Protein AF-A0A4R9PSI1-F1 (afdb_monomer_lite)

Sequence (111 aa):
MAAKTIISRPVYGTLSPQPGKHHLFVADAQGALAIIDMAGKAPAGFFDGAEIVFIAAPDGKHIAALEALTPAQLHLPPSFASLLPRLRQTLTNAHMGLRLYLSGTEGLIGQ

pLDDT: mean 92.31, std 7.48, range [52.31, 98.12]

Foldseek 3Di:
DDDPPDPDDDDDDADEDDFFDEEEEEEEECQLVSVLVNLVVDDPCSQQRYEYEYAYDPVRPNVVVVVVSVHVYYHHDPDPVRCVVVVVVCVVPDDPGYDYHYGYDPVRVVD

Radius of gyration: 16.38 Å; chains: 1; bounding box: 51×33×35 Å

Secondary structure (DSSP, 8-state):
----S-S-------------SEEEEEEEGGGHHHHHHHHTTSPTTTTTTEEEEEE--TT-TTHHHHHTT--SEEE--SSHHHHHHHHHHHHHTPPTTEEEEEES-HHHHT-

Structure (mmCIF, N/CA/C/O backbone):
data_AF-A0A4R9PSI1-F1
#
_entry.id   AF-A0A4R9PSI1-F1
#
loop_
_atom_site.group_PDB
_atom_site.id
_atom_site.type_symbol
_atom_site.label_atom_id
_atom_site.label_alt_id
_atom_site.label_comp_id
_atom_site.label_asym_id
_atom_site.label_entity_id
_atom_site.label_seq_id
_atom_site.pdbx_PDB_ins_code
_atom_site.Cartn_x
_atom_site.Cartn_y
_atom_site.Cartn_z
_atom_site.occupancy
_atom_site.B_iso_or_equiv
_atom_site.auth_seq_id
_atom_site.auth_comp_id
_atom_site.auth_asym_id
_atom_site.auth_atom_id
_atom_site.pdbx_PDB_model_num
ATOM 1 N N . MET A 1 1 ? 40.161 -17.030 19.490 1.00 52.31 1 MET A N 1
ATOM 2 C CA . MET A 1 1 ? 38.911 -16.289 19.769 1.00 52.31 1 MET A CA 1
ATOM 3 C C . MET A 1 1 ? 38.701 -15.306 18.627 1.00 52.31 1 MET A C 1
ATOM 5 O O . MET A 1 1 ? 39.489 -14.378 18.510 1.00 52.31 1 MET A O 1
ATOM 9 N N . ALA A 1 2 ? 37.747 -15.554 17.725 1.00 59.75 2 ALA A N 1
ATOM 10 C CA . ALA A 1 2 ? 37.475 -14.634 16.619 1.00 59.75 2 ALA A CA 1
ATOM 11 C C . ALA A 1 2 ? 36.902 -13.322 17.180 1.00 59.75 2 ALA A C 1
ATOM 13 O O . ALA A 1 2 ? 35.948 -13.350 17.958 1.00 59.75 2 ALA A O 1
ATOM 14 N N . ALA A 1 3 ? 37.513 -12.188 16.834 1.00 65.56 3 ALA A N 1
ATOM 15 C CA . ALA A 1 3 ? 37.065 -10.877 17.288 1.00 65.56 3 ALA A CA 1
ATOM 16 C C . ALA A 1 3 ? 35.639 -10.600 16.781 1.00 65.56 3 ALA A C 1
ATOM 18 O O . ALA A 1 3 ? 35.340 -10.790 15.602 1.00 65.56 3 ALA A O 1
ATOM 19 N N . LYS A 1 4 ? 34.747 -10.159 17.674 1.00 68.38 4 LYS A N 1
ATOM 20 C CA . LYS A 1 4 ? 33.357 -9.825 17.342 1.00 68.38 4 LYS A CA 1
ATOM 21 C C . LYS A 1 4 ? 33.354 -8.502 16.563 1.00 68.38 4 LYS A C 1
ATOM 23 O O . LYS A 1 4 ? 33.451 -7.437 17.158 1.00 68.38 4 LYS A O 1
ATOM 28 N N . THR A 1 5 ? 33.293 -8.569 15.233 1.00 76.00 5 THR A N 1
ATOM 29 C CA . THR A 1 5 ? 33.470 -7.412 14.329 1.00 76.00 5 THR A CA 1
ATOM 30 C C . THR A 1 5 ? 32.298 -6.426 14.312 1.00 76.00 5 THR A C 1
ATOM 32 O O . THR A 1 5 ? 32.436 -5.335 13.770 1.00 76.00 5 THR A O 1
ATOM 35 N N . ILE A 1 6 ? 31.155 -6.762 14.923 1.00 80.69 6 ILE A N 1
ATOM 36 C CA . ILE A 1 6 ? 29.999 -5.865 15.060 1.00 80.69 6 ILE A CA 1
ATOM 37 C C . ILE A 1 6 ? 29.521 -5.891 16.515 1.00 80.69 6 ILE A C 1
ATOM 39 O O . ILE A 1 6 ? 29.063 -6.924 17.013 1.00 80.69 6 ILE A O 1
ATOM 43 N N . ILE A 1 7 ? 29.643 -4.745 17.190 1.00 79.31 7 ILE A N 1
ATOM 44 C CA . ILE A 1 7 ? 29.330 -4.572 18.620 1.00 79.31 7 ILE A CA 1
ATOM 45 C C . ILE A 1 7 ? 27.812 -4.488 18.841 1.00 79.31 7 ILE A C 1
ATOM 47 O O . ILE A 1 7 ? 27.294 -5.048 19.805 1.00 79.31 7 ILE A O 1
ATOM 51 N N . SER A 1 8 ? 27.089 -3.861 17.916 1.00 79.31 8 SER A N 1
ATOM 52 C CA . SER A 1 8 ? 25.629 -3.783 17.910 1.00 79.31 8 SER A CA 1
ATOM 53 C C . SER A 1 8 ? 25.116 -3.596 16.482 1.00 79.31 8 SER A C 1
ATOM 55 O O . SER A 1 8 ? 25.820 -3.072 15.618 1.00 79.31 8 SER A O 1
ATOM 57 N N . ARG A 1 9 ? 23.890 -4.058 16.216 1.00 83.38 9 ARG A N 1
ATOM 58 C CA . ARG A 1 9 ? 23.154 -3.744 14.986 1.00 83.38 9 ARG A CA 1
ATOM 59 C C . ARG A 1 9 ? 21.983 -2.830 15.346 1.00 83.38 9 ARG A C 1
ATOM 61 O O . ARG A 1 9 ? 21.339 -3.088 16.364 1.00 83.38 9 ARG A O 1
ATOM 68 N N . PRO A 1 10 ? 21.702 -1.789 14.552 1.00 81.19 10 PRO A N 1
ATOM 69 C CA . PRO A 1 10 ? 20.527 -0.957 14.763 1.00 81.19 10 PRO A CA 1
ATOM 70 C C . PRO A 1 10 ? 19.249 -1.787 14.600 1.00 81.19 10 PRO A C 1
ATOM 72 O O . PRO A 1 10 ? 19.144 -2.622 13.700 1.00 81.19 10 PRO A O 1
ATOM 75 N N . VAL A 1 11 ? 18.282 -1.552 15.487 1.00 84.25 11 VAL A N 1
ATOM 76 C CA . VAL A 1 11 ? 16.919 -2.071 15.353 1.00 84.25 11 VAL A CA 1
ATOM 77 C C . VAL A 1 11 ? 16.114 -1.007 14.622 1.00 84.25 11 VAL A C 1
ATOM 79 O O . VAL A 1 11 ? 15.904 0.084 15.150 1.00 84.25 11 VAL A O 1
ATOM 82 N N . TYR A 1 12 ? 15.699 -1.309 13.396 1.00 83.06 12 TYR A N 1
ATOM 83 C CA . TYR A 1 12 ? 14.857 -0.416 12.609 1.00 83.06 12 TYR A CA 1
ATOM 84 C C . TYR A 1 12 ? 13.380 -0.681 12.891 1.00 83.06 12 TYR A C 1
ATOM 86 O O . TYR A 1 12 ? 12.971 -1.821 13.125 1.00 83.06 12 TYR A O 1
ATOM 94 N N . GLY A 1 13 ? 12.578 0.383 12.848 1.00 81.75 13 GLY A N 1
ATOM 95 C CA . GLY A 1 13 ? 11.127 0.254 12.835 1.00 81.75 13 GLY A CA 1
ATOM 96 C C . GLY A 1 13 ? 10.668 -0.532 11.607 1.00 81.75 13 GLY A C 1
ATOM 97 O O . GLY A 1 13 ? 11.284 -0.461 10.545 1.00 81.75 13 GLY A O 1
ATOM 98 N N . THR A 1 14 ? 9.584 -1.285 11.761 1.00 88.69 14 THR A N 1
ATOM 99 C CA . THR A 1 14 ? 8.939 -2.009 10.660 1.00 88.69 14 THR A CA 1
ATOM 100 C C . THR A 1 14 ? 7.569 -1.407 10.383 1.00 88.69 14 THR A C 1
ATOM 102 O O . THR A 1 14 ? 6.959 -0.793 11.267 1.00 88.69 14 THR A O 1
ATOM 105 N N . LEU A 1 15 ? 7.087 -1.569 9.149 1.00 93.19 15 LEU A N 1
ATOM 106 C CA . LEU A 1 15 ? 5.724 -1.191 8.803 1.00 93.19 15 LEU A CA 1
ATOM 107 C C . LEU A 1 15 ? 4.762 -2.008 9.673 1.00 93.19 15 LEU A C 1
ATOM 109 O O . LEU A 1 15 ? 4.866 -3.232 9.752 1.00 93.19 15 LEU A O 1
ATOM 113 N N . SER A 1 16 ? 3.860 -1.322 10.367 1.00 93.56 16 SER A N 1
ATOM 114 C CA . SER A 1 16 ? 2.943 -1.940 11.320 1.00 93.56 16 SER A CA 1
ATOM 115 C C . SER A 1 16 ? 1.531 -1.389 11.139 1.00 93.56 16 SER A C 1
ATOM 117 O O . SER A 1 16 ? 1.374 -0.204 10.822 1.00 93.56 16 SER A O 1
ATOM 119 N N . PRO A 1 17 ? 0.497 -2.222 11.349 1.00 93.75 17 PRO A N 1
ATOM 120 C CA . PRO A 1 17 ? -0.883 -1.761 11.336 1.00 93.75 17 PRO A CA 1
ATOM 121 C C . PRO A 1 17 ? -1.076 -0.726 12.449 1.00 93.75 17 PRO A C 1
ATOM 123 O O . PRO A 1 17 ? -0.571 -0.877 13.561 1.00 93.75 17 PRO A O 1
ATOM 126 N N . GLN A 1 18 ? -1.805 0.344 12.145 1.00 94.06 18 GLN A N 1
ATOM 127 C CA . GLN A 1 18 ? -2.067 1.441 13.081 1.00 94.06 18 GLN A CA 1
ATOM 128 C C . GLN A 1 18 ? -3.576 1.629 13.210 1.00 94.06 18 GLN A C 1
ATOM 130 O O . GLN A 1 18 ? -4.275 1.426 12.221 1.00 94.06 18 GLN A O 1
ATOM 135 N N . PRO A 1 19 ? -4.102 2.057 14.368 1.00 90.94 19 PRO A N 1
ATOM 136 C CA . PRO A 1 19 ? -5.524 2.349 14.502 1.00 90.94 19 PRO A CA 1
ATOM 137 C C . PRO A 1 19 ? -5.909 3.548 13.624 1.00 90.94 19 PRO A C 1
ATOM 139 O O . PRO A 1 19 ? -5.269 4.607 13.674 1.00 90.94 19 PRO A O 1
ATOM 142 N N . GLY A 1 20 ? -6.960 3.393 12.823 1.00 90.06 20 GLY A N 1
ATOM 143 C CA . GLY A 1 20 ? -7.448 4.386 11.868 1.00 90.06 20 G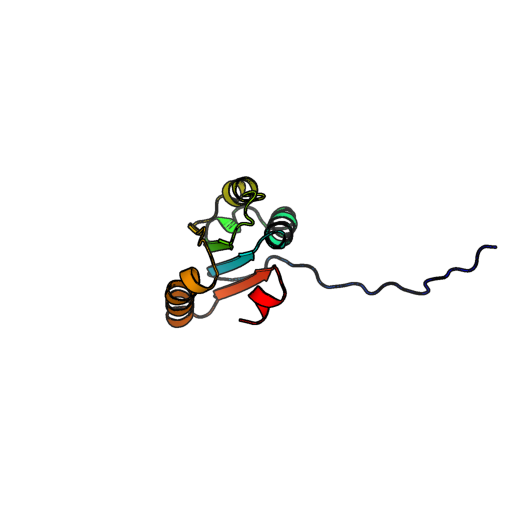LY A CA 1
ATOM 144 C C . GLY A 1 20 ? -8.881 4.088 11.436 1.00 90.06 20 GLY A C 1
ATOM 145 O O . GLY A 1 20 ? -9.410 3.024 11.738 1.00 90.06 20 GLY A O 1
ATOM 146 N N . LYS A 1 21 ? -9.520 5.054 10.770 1.00 90.38 21 LYS A N 1
ATOM 147 C CA . LYS A 1 21 ? -10.861 4.880 10.182 1.00 90.38 21 LYS A CA 1
ATOM 148 C C . LYS A 1 21 ? -10.794 4.471 8.714 1.00 90.38 21 LYS A C 1
ATOM 150 O O . LYS A 1 21 ? -11.660 3.750 8.239 1.00 90.38 21 LYS A O 1
ATOM 155 N N . HIS A 1 22 ? -9.772 4.955 8.014 1.00 92.81 22 HIS A N 1
ATOM 156 C CA . HIS A 1 22 ? -9.512 4.660 6.612 1.00 92.81 22 HIS A CA 1
ATOM 157 C C . HIS A 1 22 ? -8.024 4.388 6.441 1.00 92.81 22 HIS A C 1
ATOM 159 O O . HIS A 1 22 ? -7.200 5.106 7.013 1.00 92.81 22 HIS A O 1
ATOM 165 N N . HIS A 1 23 ? -7.683 3.376 5.652 1.00 96.25 23 HIS A N 1
ATOM 166 C CA . HIS A 1 23 ? -6.303 2.980 5.398 1.00 96.25 23 HIS A CA 1
ATOM 167 C C . HIS A 1 23 ? -6.032 3.096 3.903 1.00 96.25 23 HIS A C 1
ATOM 169 O O . HIS A 1 23 ? -6.716 2.463 3.106 1.00 96.25 23 HIS A O 1
ATOM 175 N N . LEU A 1 24 ? -5.053 3.916 3.535 1.00 97.12 24 LEU A N 1
ATOM 176 C CA . LEU A 1 24 ? -4.594 4.087 2.164 1.00 97.12 24 LEU A CA 1
ATOM 177 C C . LEU A 1 24 ? -3.146 3.613 2.074 1.00 97.12 24 LEU A C 1
ATOM 179 O O . LEU A 1 24 ? -2.267 4.166 2.734 1.00 97.12 24 LEU A O 1
ATOM 183 N N . PHE A 1 25 ? -2.903 2.603 1.253 1.00 97.62 25 PHE A N 1
ATOM 184 C CA . PHE A 1 25 ? -1.577 2.089 0.941 1.00 97.62 25 PHE A CA 1
ATOM 185 C C . PHE A 1 25 ? -1.155 2.590 -0.432 1.00 97.62 25 PHE A C 1
ATOM 187 O O . PHE A 1 25 ? -1.918 2.477 -1.388 1.00 97.62 25 PHE A O 1
ATOM 194 N N . VAL A 1 26 ? 0.064 3.108 -0.541 1.00 97.50 26 VAL A N 1
ATOM 195 C CA . VAL A 1 26 ? 0.682 3.444 -1.825 1.00 97.50 26 VAL A CA 1
ATOM 196 C C . VAL A 1 26 ? 2.040 2.764 -1.893 1.00 97.50 26 VAL A C 1
ATOM 198 O O . VAL A 1 26 ? 2.914 3.006 -1.056 1.00 97.50 26 VAL A O 1
ATOM 201 N N . ALA A 1 27 ? 2.206 1.896 -2.886 1.00 97.75 27 ALA A N 1
ATOM 202 C CA . ALA A 1 27 ? 3.434 1.147 -3.076 1.00 97.75 27 ALA A CA 1
ATOM 203 C C . ALA A 1 27 ? 3.818 0.989 -4.546 1.00 97.75 27 ALA A C 1
ATOM 205 O O . ALA A 1 27 ? 2.970 1.044 -5.436 1.00 97.75 27 ALA A O 1
ATOM 206 N N . ASP A 1 28 ? 5.101 0.742 -4.796 1.00 96.62 28 ASP A N 1
ATOM 207 C CA . ASP A 1 28 ? 5.619 0.352 -6.104 1.00 96.62 28 ASP A CA 1
ATOM 208 C C . ASP A 1 28 ? 6.548 -0.867 -6.002 1.00 96.62 28 ASP A C 1
ATOM 210 O O . ASP A 1 28 ? 7.148 -1.140 -4.961 1.00 96.62 28 ASP A O 1
ATOM 214 N N . ALA A 1 29 ? 6.640 -1.635 -7.091 1.00 94.81 29 ALA A N 1
ATOM 215 C CA . ALA A 1 29 ? 7.580 -2.746 -7.255 1.00 94.81 29 ALA A 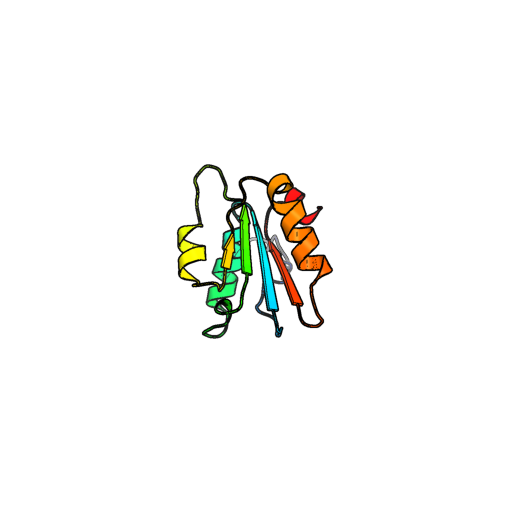CA 1
ATOM 216 C C . ALA A 1 29 ? 7.702 -3.671 -6.015 1.00 94.81 29 ALA A C 1
ATOM 218 O O . ALA A 1 29 ? 6.748 -4.349 -5.637 1.00 94.81 29 ALA A O 1
ATOM 219 N N . GLN A 1 30 ? 8.880 -3.725 -5.377 1.00 96.25 30 GLN A N 1
ATOM 220 C CA . GLN A 1 30 ? 9.133 -4.573 -4.201 1.00 96.25 30 GLN A CA 1
ATOM 221 C C . GLN A 1 30 ? 8.543 -4.014 -2.899 1.00 96.25 30 GLN A C 1
ATOM 223 O O . GLN A 1 30 ? 8.472 -4.739 -1.909 1.00 96.25 30 GLN A O 1
ATOM 228 N N . GLY A 1 31 ? 8.073 -2.765 -2.891 1.00 95.44 31 GLY A N 1
ATOM 229 C CA . GLY A 1 31 ? 7.382 -2.157 -1.755 1.00 95.44 31 GLY A CA 1
ATOM 230 C C . GLY A 1 31 ? 6.150 -2.946 -1.306 1.00 95.44 31 GLY A C 1
ATOM 231 O O . GLY A 1 31 ? 5.850 -2.976 -0.116 1.00 95.44 31 GLY A O 1
ATOM 232 N N . ALA A 1 32 ? 5.506 -3.686 -2.218 1.00 96.94 32 ALA A N 1
ATOM 233 C CA . ALA A 1 32 ? 4.409 -4.598 -1.890 1.00 96.94 32 ALA A CA 1
ATOM 234 C C . ALA A 1 32 ? 4.769 -5.625 -0.801 1.00 96.94 32 ALA A C 1
ATOM 236 O O . 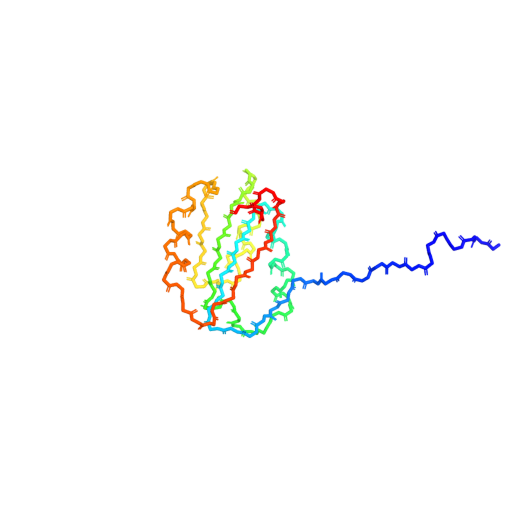ALA A 1 32 ? 3.912 -5.984 0.004 1.00 96.94 32 ALA A O 1
ATOM 237 N N . LEU A 1 33 ? 6.034 -6.058 -0.718 1.00 96.25 33 LEU A N 1
ATOM 238 C CA . LEU A 1 33 ? 6.482 -7.004 0.308 1.00 96.25 33 LEU A CA 1
ATOM 239 C C . LEU A 1 33 ? 6.322 -6.448 1.725 1.00 96.25 33 LEU A C 1
ATOM 241 O O . LEU A 1 33 ? 6.019 -7.213 2.635 1.00 96.25 33 LEU A O 1
ATOM 245 N N . ALA A 1 34 ? 6.477 -5.135 1.921 1.00 96.00 34 ALA A N 1
ATOM 246 C CA . ALA A 1 34 ? 6.259 -4.520 3.227 1.00 96.00 34 ALA A CA 1
ATOM 247 C C . ALA A 1 34 ? 4.782 -4.587 3.641 1.00 96.00 34 ALA A C 1
ATOM 249 O O . ALA A 1 34 ? 4.484 -4.834 4.807 1.00 96.00 34 ALA A O 1
ATOM 250 N N . ILE A 1 35 ? 3.859 -4.420 2.689 1.00 96.75 35 ILE A N 1
ATOM 251 C CA . ILE A 1 35 ? 2.417 -4.558 2.934 1.00 96.75 35 ILE A CA 1
ATOM 252 C C . ILE A 1 35 ? 2.081 -6.015 3.267 1.00 96.75 35 ILE A C 1
ATOM 254 O O . ILE A 1 35 ? 1.368 -6.268 4.233 1.00 96.75 35 ILE A O 1
ATOM 258 N N . ILE A 1 36 ? 2.632 -6.968 2.511 1.00 96.06 36 ILE A N 1
ATOM 259 C CA . ILE A 1 36 ? 2.413 -8.406 2.719 1.00 96.06 36 ILE A CA 1
ATOM 260 C C . ILE A 1 36 ? 2.976 -8.862 4.078 1.00 96.06 36 ILE A C 1
ATOM 262 O O . ILE A 1 36 ? 2.294 -9.569 4.817 1.00 96.06 36 ILE A O 1
ATOM 266 N N . ASP A 1 37 ? 4.182 -8.422 4.456 1.00 95.50 37 ASP A N 1
ATOM 267 C CA . ASP A 1 37 ? 4.760 -8.710 5.779 1.00 95.50 37 ASP A CA 1
ATOM 268 C C . ASP A 1 37 ? 3.934 -8.081 6.911 1.00 95.50 37 ASP A C 1
ATOM 270 O O . ASP A 1 37 ? 3.677 -8.715 7.937 1.00 95.50 37 ASP A O 1
ATOM 274 N N . MET A 1 38 ? 3.460 -6.847 6.716 1.00 95.38 38 MET A N 1
ATOM 275 C CA . MET A 1 38 ? 2.572 -6.188 7.672 1.00 95.38 38 MET A CA 1
ATOM 276 C C . MET A 1 38 ? 1.237 -6.935 7.800 1.00 95.38 38 MET A C 1
ATOM 278 O O . MET A 1 38 ? 0.709 -7.043 8.907 1.00 95.38 38 MET A O 1
ATOM 282 N N . ALA A 1 39 ? 0.709 -7.489 6.706 1.00 94.69 39 ALA A N 1
ATOM 283 C CA . ALA A 1 39 ? -0.534 -8.248 6.714 1.00 94.69 39 ALA A CA 1
ATOM 284 C C . ALA A 1 39 ? -0.456 -9.498 7.595 1.00 94.69 39 ALA A C 1
ATOM 286 O O . ALA A 1 39 ? -1.408 -9.789 8.313 1.00 94.69 39 ALA A O 1
ATOM 287 N N . GLY A 1 40 ? 0.702 -10.167 7.644 1.00 92.44 40 GLY A N 1
ATOM 288 C CA . GLY A 1 40 ? 0.939 -11.291 8.559 1.00 92.44 40 GLY A CA 1
ATOM 289 C C . GLY A 1 40 ? 0.868 -10.925 10.050 1.00 92.44 40 GLY A C 1
ATOM 290 O O . GLY A 1 40 ? 0.764 -11.810 10.896 1.00 92.44 40 GLY A O 1
ATOM 291 N N . LYS A 1 41 ? 0.918 -9.630 10.383 1.00 91.12 41 LYS A N 1
ATOM 292 C CA . LYS A 1 41 ? 0.840 -9.087 11.751 1.00 91.12 41 LYS A CA 1
ATOM 293 C C . LYS A 1 41 ? -0.458 -8.311 12.000 1.00 91.12 41 LYS A C 1
ATOM 295 O O . LYS A 1 41 ? -0.686 -7.850 13.118 1.00 91.12 41 LYS A O 1
ATOM 300 N N . ALA A 1 42 ? -1.276 -8.111 10.968 1.00 93.00 42 ALA A N 1
ATOM 301 C CA . ALA A 1 42 ? -2.499 -7.330 11.049 1.00 93.00 42 ALA A CA 1
ATOM 302 C C . ALA A 1 42 ? -3.637 -8.140 11.688 1.00 93.00 42 ALA A C 1
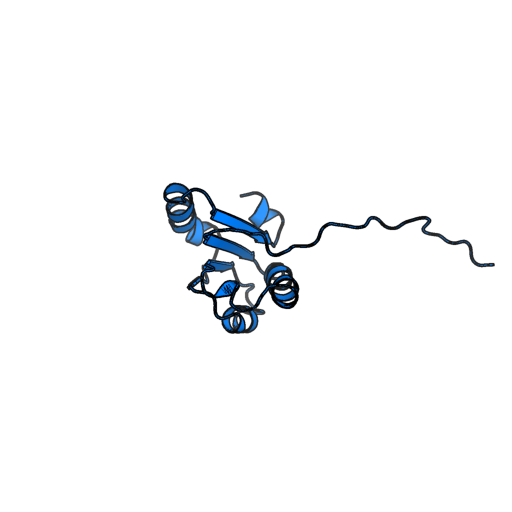ATOM 304 O O . ALA A 1 42 ? -3.700 -9.359 11.518 1.00 93.00 42 ALA A O 1
ATOM 305 N N . PRO A 1 43 ? -4.551 -7.489 12.431 1.00 92.38 43 PRO A N 1
ATOM 306 C CA . PRO A 1 43 ? -5.751 -8.162 12.906 1.00 92.38 43 PRO A CA 1
ATOM 307 C C . PRO A 1 43 ? -6.620 -8.613 11.722 1.00 92.38 43 PRO A C 1
ATOM 309 O O . PRO A 1 43 ? -6.580 -8.024 10.640 1.00 92.38 43 PRO A O 1
ATOM 312 N N . ALA A 1 44 ? -7.431 -9.650 11.935 1.00 91.00 44 ALA A N 1
ATOM 313 C CA . ALA A 1 44 ? -8.374 -10.120 10.924 1.00 91.00 44 ALA A CA 1
ATOM 314 C C . ALA A 1 44 ? -9.319 -8.986 10.483 1.00 91.00 44 ALA A C 1
ATOM 316 O O . ALA A 1 44 ? -9.777 -8.199 11.312 1.00 91.00 44 ALA A O 1
ATOM 317 N N . GLY A 1 45 ? -9.587 -8.901 9.179 1.00 90.50 45 GLY A N 1
ATOM 318 C CA . GLY A 1 45 ? -10.444 -7.869 8.586 1.00 90.50 45 GLY A CA 1
ATOM 319 C C . GLY A 1 45 ? -9.805 -6.479 8.460 1.00 90.50 45 GLY A C 1
ATOM 320 O O . GLY A 1 45 ? -10.471 -5.526 8.069 1.00 90.50 45 GLY A O 1
ATOM 321 N N . PHE A 1 46 ? -8.513 -6.322 8.779 1.00 94.56 46 PHE A N 1
ATOM 322 C CA . PHE A 1 46 ? -7.838 -5.020 8.702 1.00 94.56 46 PHE A CA 1
ATOM 323 C C . PHE A 1 46 ? -7.855 -4.406 7.291 1.00 94.56 46 PHE A C 1
ATOM 325 O O . PHE A 1 46 ? -7.953 -3.187 7.149 1.00 94.56 46 PHE A O 1
ATOM 332 N N . PHE A 1 47 ? -7.770 -5.236 6.249 1.00 95.75 47 PHE A N 1
ATOM 333 C CA . PHE A 1 47 ? -7.760 -4.773 4.861 1.00 95.75 47 PHE A CA 1
ATOM 334 C C . PHE A 1 47 ? -9.159 -4.573 4.266 1.00 95.75 47 PHE A C 1
ATOM 336 O O . PHE A 1 47 ? -9.271 -3.885 3.256 1.00 95.75 47 PHE A O 1
ATOM 343 N N . ASP A 1 48 ? -10.226 -5.052 4.908 1.00 93.94 48 ASP A N 1
ATOM 344 C CA . ASP A 1 48 ? -11.596 -5.016 4.368 1.00 93.94 48 ASP A CA 1
ATOM 345 C C . ASP A 1 48 ? -12.074 -3.594 4.033 1.00 93.94 48 ASP A C 1
ATOM 347 O O . ASP A 1 48 ? -12.900 -3.405 3.146 1.00 93.94 48 ASP A O 1
ATOM 351 N N . GLY A 1 49 ? -11.554 -2.586 4.744 1.00 92.50 49 GLY A N 1
ATOM 352 C CA . GLY A 1 49 ? -11.812 -1.160 4.511 1.00 92.50 49 GLY A CA 1
ATOM 353 C C . GLY A 1 49 ? -10.633 -0.390 3.904 1.00 92.50 49 GLY A C 1
ATOM 354 O O . GLY A 1 49 ? -10.670 0.842 3.857 1.00 92.50 49 GLY A O 1
ATOM 355 N N . ALA A 1 50 ? -9.565 -1.080 3.503 1.00 96.38 50 ALA A N 1
ATOM 356 C CA . ALA A 1 50 ? -8.345 -0.471 2.991 1.00 96.38 50 ALA A CA 1
ATOM 357 C C . ALA A 1 50 ? -8.398 -0.250 1.474 1.00 96.38 50 ALA A C 1
ATOM 359 O O . ALA A 1 50 ? -8.879 -1.089 0.714 1.00 96.38 50 ALA A O 1
ATOM 360 N N . GLU A 1 51 ? -7.831 0.867 1.029 1.00 96.88 51 GLU A N 1
ATOM 361 C CA . GLU A 1 51 ? -7.506 1.120 -0.372 1.00 96.88 51 GLU A CA 1
ATOM 362 C C . GLU A 1 51 ? -6.016 0.846 -0.581 1.00 96.88 51 GLU A C 1
ATOM 364 O O . GLU A 1 51 ? -5.169 1.408 0.114 1.00 96.88 51 GLU A O 1
ATOM 369 N N . ILE A 1 52 ? -5.688 -0.017 -1.539 1.00 97.75 52 ILE A N 1
ATOM 370 C CA . ILE A 1 52 ? -4.315 -0.295 -1.949 1.00 97.75 52 ILE A CA 1
ATOM 371 C C . ILE A 1 52 ? -4.108 0.247 -3.354 1.00 9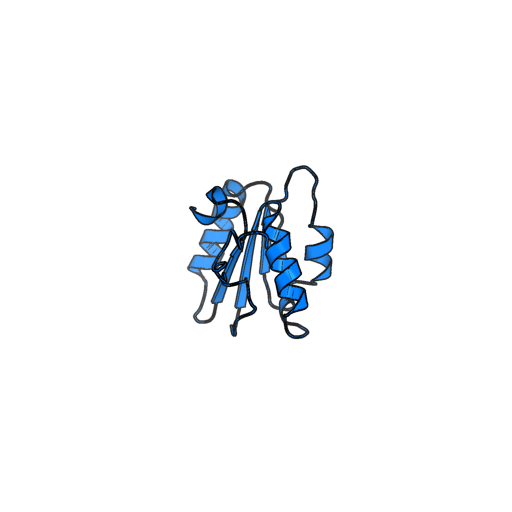7.75 52 ILE A C 1
ATOM 373 O O . ILE A 1 52 ? -4.785 -0.142 -4.302 1.00 97.75 52 ILE A O 1
ATOM 377 N N . VAL A 1 53 ? -3.129 1.128 -3.497 1.00 97.69 53 VAL A N 1
ATOM 378 C CA . VAL A 1 53 ? -2.626 1.598 -4.778 1.00 97.69 53 VAL A CA 1
ATOM 379 C C . VAL A 1 53 ? -1.248 0.998 -5.003 1.00 97.69 53 VAL A C 1
ATOM 381 O O . VAL A 1 53 ? -0.328 1.235 -4.219 1.00 97.69 53 VAL A O 1
ATOM 384 N N . PHE A 1 54 ? -1.097 0.242 -6.086 1.00 98.12 54 PHE A N 1
ATOM 385 C CA . PHE A 1 54 ? 0.144 -0.455 -6.387 1.00 98.12 54 PHE A CA 1
ATOM 386 C C . PHE A 1 54 ? 0.600 -0.220 -7.828 1.00 98.12 54 PHE A C 1
ATOM 388 O O . PHE A 1 54 ? -0.059 -0.630 -8.779 1.00 98.12 54 PHE A O 1
ATOM 395 N N . ILE A 1 55 ? 1.754 0.429 -7.987 1.00 97.19 55 ILE A N 1
ATOM 396 C CA . ILE A 1 55 ? 2.428 0.576 -9.281 1.00 97.19 55 ILE A CA 1
ATOM 397 C C . ILE A 1 55 ? 3.315 -0.656 -9.476 1.00 97.19 55 ILE A C 1
ATOM 399 O O . ILE A 1 55 ? 4.411 -0.761 -8.916 1.00 97.19 55 ILE A O 1
ATOM 403 N N . ALA A 1 56 ? 2.819 -1.620 -10.245 1.00 96.31 56 ALA A N 1
ATOM 404 C CA . ALA A 1 56 ? 3.521 -2.876 -10.459 1.00 96.31 56 ALA A CA 1
ATOM 405 C C . ALA A 1 56 ? 4.818 -2.686 -11.262 1.00 96.31 56 ALA A C 1
ATOM 407 O O . ALA A 1 56 ? 4.905 -1.859 -12.171 1.00 96.31 56 ALA A O 1
ATOM 408 N N . ALA A 1 57 ? 5.824 -3.507 -10.953 1.00 93.62 57 ALA A N 1
ATOM 409 C CA . ALA A 1 57 ? 6.959 -3.693 -11.850 1.00 93.62 57 ALA A CA 1
ATOM 410 C C . ALA A 1 57 ? 6.500 -4.402 -13.147 1.00 93.62 57 ALA A C 1
ATOM 412 O O . ALA A 1 57 ? 5.446 -5.043 -13.148 1.00 93.62 57 ALA A O 1
ATOM 413 N N . PRO A 1 58 ? 7.279 -4.348 -14.246 1.00 92.69 58 PRO A N 1
ATOM 414 C CA . PRO A 1 58 ? 6.890 -4.952 -15.527 1.00 92.69 58 PRO A CA 1
ATOM 415 C C . PRO A 1 58 ? 6.584 -6.454 -15.470 1.00 92.69 58 PRO A C 1
ATOM 417 O O . PRO A 1 58 ? 5.876 -6.971 -16.328 1.00 92.69 58 PRO A O 1
ATOM 420 N N . ASP A 1 59 ? 7.118 -7.160 -14.473 1.00 92.94 59 ASP A N 1
ATOM 421 C CA . ASP A 1 59 ? 6.869 -8.584 -14.256 1.00 92.94 59 ASP A CA 1
ATOM 422 C C . ASP A 1 59 ? 5.548 -8.877 -13.523 1.00 92.94 59 ASP A C 1
ATOM 424 O O . ASP A 1 59 ? 5.216 -10.044 -13.320 1.00 92.94 59 ASP A O 1
ATOM 428 N N . GLY A 1 60 ? 4.801 -7.845 -13.112 1.00 92.06 60 GLY A N 1
ATOM 429 C CA . GLY A 1 60 ? 3.506 -7.975 -12.443 1.00 92.06 60 GLY A CA 1
ATOM 430 C C . GLY A 1 60 ? 3.573 -8.686 -11.091 1.00 92.06 60 GLY A C 1
ATOM 431 O O . GLY A 1 60 ? 2.541 -9.113 -10.566 1.00 92.06 60 GLY A O 1
ATOM 432 N N . LYS A 1 61 ? 4.771 -8.854 -10.513 1.00 93.56 61 LYS A N 1
ATOM 433 C CA . LYS A 1 61 ? 4.920 -9.565 -9.242 1.00 93.56 61 LYS A CA 1
ATOM 434 C C . LYS A 1 61 ? 4.140 -8.868 -8.133 1.00 93.56 61 LYS A C 1
ATOM 436 O O . LYS A 1 61 ? 3.980 -7.650 -8.122 1.00 93.56 61 LYS A O 1
ATOM 441 N N . HIS A 1 62 ? 3.689 -9.680 -7.180 1.00 96.44 62 HIS A N 1
ATOM 442 C CA . HIS A 1 62 ? 2.974 -9.278 -5.964 1.00 96.44 62 HIS A CA 1
ATOM 443 C C . HIS A 1 62 ? 1.527 -8.811 -6.148 1.00 96.44 62 HIS A C 1
ATOM 445 O O . HIS A 1 62 ? 0.828 -8.729 -5.144 1.00 96.44 62 HIS A O 1
ATOM 451 N N . ILE A 1 63 ? 1.031 -8.614 -7.378 1.00 97.00 63 ILE A N 1
ATOM 452 C CA . ILE A 1 63 ? -0.382 -8.258 -7.623 1.00 97.00 63 ILE A CA 1
ATOM 453 C C . ILE A 1 63 ? -1.319 -9.292 -6.984 1.00 97.00 63 ILE A C 1
ATOM 455 O O . ILE A 1 63 ? -2.112 -8.942 -6.118 1.00 97.00 63 ILE A O 1
ATOM 459 N N . ALA A 1 64 ? -1.150 -10.575 -7.316 1.00 97.31 64 ALA A N 1
ATOM 460 C CA . ALA A 1 64 ? -1.987 -11.650 -6.775 1.00 97.31 64 ALA A CA 1
ATOM 461 C C . ALA A 1 64 ? -1.905 -11.768 -5.240 1.00 97.31 64 ALA A C 1
ATOM 463 O O . ALA A 1 64 ? -2.883 -12.109 -4.581 1.00 97.31 64 ALA A O 1
ATOM 464 N N . ALA A 1 65 ? -0.741 -11.469 -4.653 1.00 96.88 65 ALA A N 1
ATOM 465 C CA . ALA A 1 65 ? -0.574 -11.486 -3.203 1.00 96.88 65 ALA A CA 1
ATOM 466 C C . ALA A 1 65 ? -1.325 -10.327 -2.531 1.00 96.88 65 ALA A C 1
ATOM 468 O O . ALA A 1 65 ? -1.899 -10.523 -1.467 1.00 96.88 65 ALA A O 1
ATOM 469 N N . LEU A 1 66 ? -1.355 -9.146 -3.159 1.00 97.00 66 LEU A N 1
ATOM 470 C CA . LEU A 1 66 ? -2.133 -7.998 -2.690 1.00 97.00 66 LEU A CA 1
ATOM 471 C C . LEU A 1 66 ? -3.641 -8.204 -2.893 1.00 97.00 66 LEU A C 1
ATOM 473 O O . LEU A 1 66 ? -4.423 -7.815 -2.032 1.00 97.00 66 LEU A O 1
ATOM 477 N N . GLU A 1 67 ? -4.057 -8.852 -3.983 1.00 96.88 67 GLU A N 1
ATOM 478 C CA . GLU A 1 67 ? -5.456 -9.250 -4.209 1.00 96.88 67 GLU A CA 1
ATOM 479 C C . GLU A 1 67 ? -5.945 -10.233 -3.141 1.00 96.88 67 GLU A C 1
ATOM 481 O O . GLU A 1 67 ? -7.057 -10.095 -2.634 1.00 96.88 67 GLU A O 1
ATOM 486 N N . ALA A 1 68 ? -5.096 -11.186 -2.742 1.00 96.94 68 ALA A N 1
ATOM 487 C CA . ALA A 1 68 ? -5.406 -12.161 -1.699 1.00 96.94 68 ALA A CA 1
ATOM 488 C C . ALA A 1 68 ? -5.598 -11.537 -0.303 1.00 96.94 68 ALA A C 1
ATOM 490 O O . ALA A 1 68 ? -6.163 -12.191 0.571 1.00 96.94 68 ALA A O 1
ATOM 491 N N . LEU A 1 69 ? -5.172 -10.283 -0.091 1.00 96.00 69 LEU A N 1
ATOM 492 C CA . LEU A 1 69 ? -5.478 -9.523 1.129 1.00 96.00 69 LEU A CA 1
ATOM 493 C C . LEU A 1 69 ? -6.921 -9.001 1.161 1.00 96.00 69 LEU A C 1
ATOM 495 O O . LEU A 1 69 ? -7.318 -8.414 2.164 1.00 96.00 69 LEU A O 1
ATOM 499 N N . THR A 1 70 ? -7.672 -9.170 0.067 1.00 96.12 70 THR A N 1
ATOM 500 C CA . THR A 1 70 ? -9.067 -8.737 -0.092 1.00 96.12 70 THR A CA 1
ATOM 501 C C . THR A 1 70 ? -9.311 -7.286 0.343 1.00 96.12 70 THR A C 1
ATOM 503 O O . THR A 1 70 ? -10.195 -7.037 1.165 1.00 96.12 70 THR A O 1
ATOM 506 N N . PRO A 1 71 ? -8.535 -6.307 -0.169 1.00 97.12 71 PRO A N 1
ATOM 507 C CA . PRO A 1 71 ? -8.769 -4.909 0.159 1.00 97.12 71 PRO A CA 1
ATOM 508 C C . PRO A 1 71 ? -10.118 -4.430 -0.389 1.00 97.12 71 PRO A C 1
ATOM 510 O O . PRO A 1 71 ? -10.589 -4.931 -1.412 1.00 97.12 71 PRO A O 1
ATOM 513 N N . ALA A 1 72 ? -10.695 -3.392 0.223 1.00 96.75 72 ALA A N 1
ATOM 514 C CA . ALA A 1 72 ? -11.899 -2.737 -0.302 1.00 96.75 72 ALA A CA 1
ATOM 515 C C . ALA A 1 72 ? -11.717 -2.296 -1.762 1.00 96.75 72 ALA A C 1
ATOM 517 O O . ALA A 1 72 ? -12.638 -2.371 -2.575 1.00 96.75 72 ALA A O 1
ATOM 518 N N . GLN A 1 73 ? -10.518 -1.800 -2.080 1.00 96.00 73 GLN A N 1
ATOM 519 C CA . GLN A 1 73 ? -10.121 -1.408 -3.424 1.00 96.00 73 GLN A CA 1
ATOM 520 C C . GLN A 1 73 ? -8.647 -1.735 -3.658 1.00 96.00 73 GLN A C 1
ATOM 522 O O . GLN A 1 73 ? -7.794 -1.374 -2.848 1.00 96.00 73 GLN A O 1
ATOM 527 N N . LEU A 1 74 ? -8.345 -2.340 -4.807 1.00 97.44 74 LEU A N 1
ATOM 528 C CA . LEU A 1 74 ? -6.992 -2.452 -5.345 1.00 97.44 74 LEU A CA 1
ATOM 529 C C . LEU A 1 74 ? -6.924 -1.696 -6.675 1.00 97.44 74 LEU A C 1
ATOM 531 O O . LEU A 1 74 ? -7.647 -2.011 -7.618 1.00 97.44 74 LEU A O 1
ATOM 535 N N . HIS A 1 75 ? -6.059 -0.690 -6.752 1.00 96.75 75 HIS A N 1
ATOM 536 C CA . HIS A 1 75 ? -5.850 0.121 -7.944 1.00 96.75 75 HIS A CA 1
ATOM 537 C C . HIS A 1 75 ? -4.430 -0.077 -8.479 1.00 96.75 75 HIS A C 1
ATOM 539 O O . HIS A 1 75 ? -3.458 0.096 -7.743 1.00 96.75 75 HIS A O 1
ATOM 545 N N . LEU A 1 76 ? -4.319 -0.399 -9.771 1.00 97.44 76 LEU A N 1
ATOM 546 C CA . LEU A 1 76 ? -3.061 -0.735 -10.447 1.00 97.44 76 LEU A CA 1
ATOM 547 C C . LEU A 1 76 ? -2.716 0.292 -11.543 1.00 97.44 76 LEU A C 1
ATOM 549 O O . LEU A 1 76 ? -2.880 0.010 -12.732 1.00 97.44 76 LEU A O 1
ATOM 553 N N . PRO A 1 77 ? -2.294 1.516 -11.180 1.00 96.31 77 PRO A N 1
ATOM 554 C CA . PRO A 1 77 ? -1.912 2.521 -12.162 1.00 96.31 77 PRO A CA 1
ATOM 555 C C . PRO A 1 77 ? -0.592 2.139 -12.861 1.00 96.31 77 PRO A C 1
ATOM 557 O O . PRO A 1 77 ? 0.327 1.644 -12.205 1.00 96.31 77 PRO A O 1
ATOM 560 N N . PRO A 1 78 ? -0.434 2.432 -14.166 1.00 94.69 78 PRO A N 1
ATOM 561 C CA . PRO A 1 78 ? 0.795 2.128 -14.906 1.00 94.69 78 PRO A CA 1
ATOM 562 C C . PRO A 1 78 ? 1.998 2.995 -14.494 1.00 94.69 78 PRO A C 1
ATOM 564 O O . PRO A 1 78 ? 3.137 2.655 -14.797 1.00 94.69 78 PRO A O 1
ATOM 567 N N . SER A 1 79 ? 1.768 4.145 -13.852 1.00 94.00 79 SER A N 1
ATOM 568 C CA . SER A 1 79 ? 2.824 5.027 -13.337 1.00 94.00 79 SER A CA 1
ATOM 569 C C . SER A 1 79 ? 2.300 5.970 -12.254 1.00 94.00 79 SER A C 1
ATOM 571 O O . SER A 1 79 ? 1.096 6.230 -12.167 1.00 94.00 79 SER A O 1
ATOM 573 N N . PHE A 1 80 ? 3.201 6.579 -11.480 1.00 93.94 80 PHE A N 1
ATOM 574 C CA . PHE A 1 80 ? 2.817 7.591 -10.492 1.00 93.94 80 PHE A CA 1
ATOM 575 C C . PHE A 1 80 ? 2.127 8.810 -11.127 1.00 93.94 80 PHE A C 1
ATOM 577 O O . PHE A 1 80 ? 1.130 9.303 -10.606 1.00 93.94 80 PHE A O 1
ATOM 584 N N . ALA A 1 81 ? 2.584 9.251 -12.304 1.00 94.94 81 ALA A N 1
ATOM 585 C CA . ALA A 1 81 ? 1.960 10.365 -13.021 1.00 94.94 81 ALA A CA 1
ATOM 586 C C . ALA A 1 81 ? 0.480 10.091 -13.346 1.00 94.94 81 ALA A C 1
ATOM 588 O O . ALA A 1 81 ? -0.356 10.981 -13.211 1.00 94.94 81 ALA A O 1
ATOM 589 N N . SER A 1 82 ? 0.143 8.847 -13.711 1.00 95.50 82 SER A N 1
ATOM 590 C CA . SER A 1 82 ? -1.248 8.442 -13.961 1.00 95.50 82 SER A CA 1
ATOM 591 C C . SER A 1 82 ? -2.097 8.349 -12.686 1.00 95.50 82 SER A C 1
ATOM 593 O O . SER A 1 82 ? -3.308 8.550 -12.731 1.00 95.50 82 SER A O 1
ATOM 595 N N . LEU A 1 83 ? -1.464 8.087 -11.539 1.00 95.06 83 LEU A N 1
ATOM 596 C CA . LEU A 1 83 ? -2.113 8.031 -10.231 1.00 95.06 83 LEU A CA 1
ATOM 597 C C . LEU A 1 83 ? -2.402 9.426 -9.655 1.00 95.06 83 LEU A C 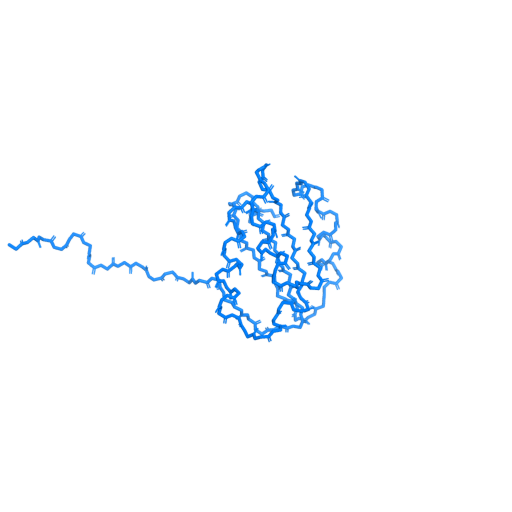1
ATOM 599 O O . LEU A 1 83 ? -3.396 9.612 -8.951 1.00 95.06 83 LEU A O 1
ATOM 603 N N . LEU A 1 84 ? -1.538 10.400 -9.940 1.00 94.56 84 LEU A N 1
ATOM 604 C CA . LEU A 1 84 ? -1.508 11.697 -9.269 1.00 94.56 84 LEU A CA 1
ATOM 605 C C . LEU A 1 84 ? -2.864 12.433 -9.211 1.00 94.56 84 LEU A C 1
ATOM 607 O O . LEU A 1 84 ? -3.196 12.927 -8.132 1.00 94.56 84 LEU A O 1
ATOM 611 N N . PRO A 1 85 ? -3.687 12.501 -10.280 1.00 95.00 85 PRO A N 1
ATOM 612 C CA . PRO A 1 85 ? -4.985 13.176 -10.210 1.00 95.00 85 PRO A CA 1
ATOM 613 C C . PRO A 1 85 ? -5.930 12.533 -9.189 1.00 95.00 85 PRO A C 1
ATOM 615 O O . PRO A 1 85 ? -6.554 13.233 -8.392 1.00 95.00 85 PRO A O 1
ATOM 618 N N . ARG A 1 86 ? -5.990 11.195 -9.170 1.00 92.75 86 ARG A N 1
ATOM 619 C CA . ARG A 1 86 ? -6.811 10.436 -8.220 1.00 92.75 86 ARG A CA 1
ATOM 620 C C . ARG A 1 86 ? -6.278 10.589 -6.804 1.00 92.75 86 ARG A C 1
ATOM 622 O O . ARG A 1 86 ? -7.055 10.884 -5.908 1.00 92.75 86 ARG A O 1
ATOM 629 N N . LEU A 1 87 ? -4.967 10.444 -6.610 1.00 94.06 87 LEU A N 1
ATOM 630 C CA . LEU A 1 87 ? -4.353 10.574 -5.290 1.00 94.06 87 LEU A CA 1
ATOM 631 C C . LEU A 1 87 ? -4.593 11.967 -4.698 1.00 94.06 87 LEU A C 1
ATOM 633 O O . LEU A 1 87 ? -4.979 12.074 -3.538 1.00 94.06 87 LEU A O 1
ATOM 637 N N . ARG A 1 88 ? -4.456 13.028 -5.506 1.00 95.00 88 ARG A N 1
ATOM 638 C CA . ARG A 1 88 ? -4.808 14.396 -5.099 1.00 95.00 88 ARG A CA 1
ATOM 639 C C . ARG A 1 88 ? -6.264 14.484 -4.664 1.00 95.00 88 ARG A C 1
ATOM 641 O O . ARG A 1 88 ? -6.522 14.969 -3.573 1.00 95.00 88 ARG A O 1
ATOM 648 N N . GLN A 1 89 ? -7.196 13.962 -5.459 1.00 94.31 89 GLN A N 1
ATOM 649 C CA . GLN A 1 89 ? -8.615 13.965 -5.102 1.00 94.31 89 GLN A CA 1
ATOM 650 C C . GLN A 1 89 ? -8.890 13.195 -3.798 1.00 94.31 89 GLN A C 1
ATOM 652 O O . GLN A 1 89 ? -9.614 13.696 -2.939 1.00 94.31 89 GLN A O 1
ATOM 657 N N . THR A 1 90 ? -8.308 12.005 -3.621 1.00 92.25 90 THR A N 1
ATOM 658 C CA . THR A 1 90 ? -8.458 11.201 -2.398 1.00 92.25 90 THR A CA 1
ATOM 659 C C . THR A 1 90 ? -7.936 11.954 -1.178 1.00 92.25 90 THR A C 1
ATOM 661 O O . THR A 1 90 ? -8.626 12.030 -0.167 1.00 92.25 90 THR A O 1
ATOM 664 N N . LEU A 1 91 ? -6.751 12.560 -1.278 1.00 92.88 91 LEU A N 1
ATOM 665 C CA . LEU A 1 91 ? -6.147 13.312 -0.179 1.00 92.88 91 LEU A CA 1
ATOM 666 C C . LEU A 1 91 ? -6.883 14.629 0.107 1.00 92.88 91 LEU A C 1
ATOM 668 O O . LEU A 1 91 ? -7.041 14.987 1.268 1.00 92.88 91 LEU A O 1
ATOM 672 N N . THR A 1 92 ? -7.386 15.329 -0.915 1.00 95.81 92 THR A N 1
ATOM 673 C CA . THR A 1 92 ? -8.181 16.558 -0.745 1.00 95.81 92 THR A CA 1
ATOM 674 C C . THR A 1 92 ? -9.500 16.294 -0.019 1.00 95.81 92 THR A C 1
ATOM 676 O O . THR A 1 92 ? -9.917 17.118 0.789 1.00 95.81 92 THR A O 1
ATOM 679 N N . ASN A 1 93 ? -10.145 15.152 -0.271 1.00 93.38 93 ASN A N 1
ATOM 680 C CA . ASN A 1 93 ? -11.399 14.779 0.395 1.00 93.38 93 ASN A CA 1
ATOM 681 C C . ASN A 1 93 ? -11.190 13.920 1.649 1.00 93.38 93 ASN A C 1
ATOM 683 O O . ASN A 1 93 ? -12.162 13.454 2.243 1.00 93.38 93 ASN A O 1
ATOM 687 N N . ALA A 1 94 ? -9.942 13.669 2.045 1.00 92.19 94 ALA A N 1
ATOM 688 C CA . ALA A 1 94 ? -9.654 12.847 3.203 1.00 92.19 94 ALA A CA 1
ATOM 689 C C . ALA A 1 94 ? -10.148 13.521 4.489 1.00 92.19 94 ALA A C 1
ATOM 691 O O . ALA A 1 94 ? -9.920 14.705 4.736 1.00 92.19 94 ALA A O 1
ATOM 692 N N . HIS A 1 95 ? -10.787 12.733 5.349 1.00 89.69 95 HIS A N 1
ATOM 693 C CA . HIS A 1 95 ? -11.239 13.178 6.662 1.00 89.69 95 HIS A CA 1
ATOM 694 C C . HIS A 1 95 ? -10.284 12.727 7.773 1.00 89.69 95 HIS A C 1
ATOM 696 O O . HIS A 1 95 ? -9.413 11.872 7.592 1.00 89.69 95 HIS A O 1
ATOM 702 N N . MET A 1 96 ? -10.480 13.293 8.967 1.00 91.44 96 MET A N 1
ATOM 703 C CA . MET A 1 96 ? -9.705 12.941 10.154 1.00 91.44 96 MET A CA 1
ATOM 704 C C . MET A 1 96 ? -9.778 11.432 10.438 1.00 91.44 96 MET A C 1
ATOM 706 O O . MET A 1 96 ? -10.865 10.858 10.538 1.00 91.44 96 MET A O 1
ATOM 710 N N . GLY A 1 97 ? -8.614 10.802 10.618 1.00 91.81 97 GLY A N 1
ATOM 711 C CA . GLY A 1 97 ? -8.498 9.360 10.856 1.00 91.81 97 GLY A CA 1
ATOM 712 C C . GLY A 1 97 ? -8.044 8.538 9.647 1.00 91.81 97 GLY A C 1
ATOM 713 O O . GLY A 1 97 ? -7.961 7.314 9.775 1.00 91.81 97 GLY A O 1
ATOM 714 N N . LEU A 1 98 ? -7.722 9.178 8.514 1.00 94.94 98 LEU A N 1
ATOM 715 C CA . LEU A 1 98 ? -6.967 8.544 7.432 1.00 94.94 98 LEU A CA 1
ATOM 716 C C . LEU A 1 98 ? -5.564 8.141 7.918 1.00 94.94 98 LEU A C 1
ATOM 718 O O . LEU A 1 98 ? -4.851 8.930 8.541 1.00 94.94 98 LEU A O 1
ATOM 722 N N . ARG A 1 99 ? -5.156 6.916 7.592 1.00 96.00 99 ARG A N 1
ATOM 723 C CA . ARG A 1 99 ? -3.789 6.414 7.731 1.00 96.00 99 ARG A CA 1
ATOM 724 C C . ARG A 1 99 ? -3.212 6.161 6.348 1.00 96.00 99 ARG A C 1
ATOM 726 O O . ARG A 1 99 ? -3.729 5.325 5.615 1.00 96.00 99 ARG A O 1
ATOM 733 N N . LEU A 1 100 ? -2.151 6.891 6.020 1.00 95.62 100 LEU A N 1
ATOM 734 C CA . LEU A 1 100 ? -1.391 6.719 4.789 1.00 95.62 100 LEU A CA 1
ATOM 735 C C . LEU A 1 100 ? -0.153 5.864 5.074 1.00 95.62 100 LEU A C 1
ATOM 737 O O . LEU A 1 100 ? 0.633 6.189 5.964 1.00 95.62 100 LEU A O 1
ATOM 741 N N . TYR A 1 101 ? 0.014 4.794 4.307 1.00 96.19 101 TYR A N 1
ATOM 742 C CA . TYR A 1 101 ? 1.158 3.893 4.364 1.00 96.19 101 TYR A CA 1
ATOM 743 C C . TYR A 1 101 ? 1.896 3.966 3.032 1.00 96.19 101 TYR A C 1
ATOM 745 O O . TYR A 1 101 ? 1.292 3.766 1.977 1.00 96.19 101 TYR A O 1
ATOM 753 N N . LEU A 1 102 ? 3.195 4.248 3.089 1.00 95.88 102 LEU A N 1
ATOM 754 C CA . LEU A 1 102 ? 4.062 4.359 1.921 1.00 95.88 102 LEU A CA 1
ATOM 755 C C . LEU A 1 102 ? 5.152 3.295 2.005 1.00 95.88 102 LEU A C 1
ATOM 757 O O . LEU A 1 102 ? 5.799 3.147 3.043 1.00 95.88 102 LEU A O 1
ATOM 761 N N . SER A 1 103 ? 5.367 2.563 0.918 1.00 96.50 103 SER A N 1
ATOM 762 C CA . SER A 1 103 ? 6.429 1.558 0.842 1.00 96.50 103 SER A CA 1
ATOM 763 C C . SER A 1 103 ? 6.872 1.363 -0.596 1.00 96.50 103 SER A C 1
ATOM 765 O O . SER A 1 103 ? 6.042 1.049 -1.442 1.00 96.50 103 SER A O 1
ATOM 767 N N . GLY A 1 104 ? 8.160 1.492 -0.889 1.00 95.25 104 GLY A N 1
ATOM 768 C CA . GLY A 1 104 ? 8.596 1.458 -2.275 1.00 95.25 104 GLY A CA 1
ATOM 769 C C . GLY A 1 104 ? 9.972 2.050 -2.495 1.00 95.25 104 GLY A C 1
ATOM 770 O O . GLY A 1 104 ? 10.784 2.134 -1.572 1.00 95.25 104 GLY A O 1
ATOM 771 N N . THR A 1 105 ? 10.216 2.465 -3.731 1.00 95.12 105 THR A N 1
ATOM 772 C CA . THR A 1 105 ? 11.408 3.212 -4.117 1.00 95.12 105 THR A CA 1
ATOM 773 C C . THR A 1 105 ? 11.434 4.590 -3.451 1.00 95.12 105 THR A C 1
ATOM 775 O O . THR A 1 105 ? 10.398 5.196 -3.171 1.00 95.12 105 THR A O 1
ATOM 778 N N . GLU A 1 106 ? 12.632 5.136 -3.236 1.00 94.31 106 GLU A N 1
ATOM 779 C CA . GLU A 1 106 ? 12.791 6.509 -2.732 1.00 94.31 106 GLU A CA 1
ATOM 780 C C . GLU A 1 106 ? 12.128 7.533 -3.666 1.00 94.31 106 GLU A C 1
ATOM 782 O O . GLU A 1 106 ? 11.573 8.527 -3.207 1.00 94.31 106 GLU A O 1
ATOM 787 N N . GLY A 1 107 ? 12.118 7.252 -4.974 1.00 91.69 107 GLY A N 1
ATOM 788 C CA . GLY A 1 107 ? 11.472 8.085 -5.984 1.00 91.69 107 GLY A CA 1
ATOM 789 C C . GLY A 1 107 ? 9.945 8.099 -5.910 1.00 91.69 107 GLY A C 1
ATOM 790 O O . GLY A 1 107 ? 9.355 9.072 -6.364 1.00 91.69 107 GLY A O 1
ATOM 791 N N . LEU A 1 108 ? 9.306 7.064 -5.352 1.00 92.62 108 LEU A N 1
ATOM 792 C CA . LEU A 1 108 ? 7.878 7.078 -5.014 1.00 92.62 108 LEU A CA 1
ATOM 793 C C . LEU A 1 108 ? 7.636 7.892 -3.738 1.00 92.62 108 LEU A C 1
ATOM 795 O O . LEU A 1 108 ? 6.715 8.699 -3.688 1.00 92.62 108 LEU A O 1
ATOM 799 N N . ILE A 1 109 ? 8.455 7.660 -2.708 1.00 92.19 109 ILE A N 1
ATOM 800 C CA . ILE A 1 109 ? 8.284 8.263 -1.376 1.00 92.19 109 ILE A CA 1
ATOM 801 C C . ILE A 1 109 ? 8.572 9.772 -1.395 1.00 92.19 109 ILE A C 1
ATOM 803 O O . ILE A 1 109 ? 7.988 10.512 -0.610 1.00 92.19 109 ILE A O 1
ATOM 807 N N . GLY A 1 110 ? 9.463 10.230 -2.275 1.00 90.44 110 GLY A N 1
ATOM 808 C CA . GLY A 1 110 ? 9.827 11.641 -2.415 1.00 90.44 110 GLY A CA 1
ATOM 809 C C . GLY A 1 110 ? 8.854 12.506 -3.226 1.00 90.44 110 GLY A C 1
ATOM 810 O O . GLY A 1 110 ? 9.159 13.683 -3.419 1.00 90.44 110 GLY A O 1
ATOM 811 N N . GLN A 1 111 ? 7.749 11.949 -3.733 1.00 86.25 111 GLN A N 1
ATOM 812 C CA . GLN A 1 111 ? 6.714 12.692 -4.476 1.00 86.25 111 GLN A CA 1
ATOM 813 C C . GLN A 1 111 ? 5.717 13.378 -3.543 1.00 86.25 111 GLN A C 1
ATOM 815 O O . GLN A 1 111 ? 5.246 14.477 -3.916 1.00 86.25 111 GLN A O 1
#